Protein AF-A0A8S2Z0H7-F1 (afdb_monomer)

Mean predicted aligned error: 4.66 Å

pLDDT: mean 89.88, std 11.02, range [51.72, 98.69]

Sequence (160 aa):
MNVVSIYTRESFLYRLVNVTLRENDLSKLENLGPFCWLLFHCDCSSTFRTLGYADTLYRGADLDNTTIESYKQAIGLVKTWDAFSSTSKNRIKAESFGNTLFIINLAKSTSYRFSGMDISSLSAYPNEEEVLIRASRNFRVENVEQDNSTGKYLIYLSLC

Radius of gyration: 15.47 Å; Cα contacts (8 Å, |Δi|>4): 318; chains: 1; bounding box: 34×31×45 Å

InterPro domains:
  IPR000768 NAD:arginine ADP-ribosyltransferase, ART [PF01129] (4-149)
  IPR050999 Arg-specific ADP-ribosyltransferase [PTHR10339] (5-150)

Foldseek 3Di:
DALQQVCQDPDCLVVVQQVCQVVVPCVCCVPCVVSLVCVQCVLVDPVNQPFFDQAKWKAADADDPVVLVVLQVQAQHKDWRQGKDKTAPDHVLRVVHYQEMEIEGRNPDPCSVQAWTQCLVPYPHNVRSIIIGRGGWMWRFNDWDADPVRRGIYTYIYTD

Nearest PDB structures (foldseek):
  2c89-assembly1_A  TM=7.639E-01  e=6.839E-10  Clostridium botulinum
  2c8f-assembly1_E  TM=7.496E-01  e=1.508E-09  Clostridium botulinum
  3bw8-assembly1_A  TM=7.419E-01  e=1.508E-09  Hathewaya limosa
  2c8g-assembly3_C  TM=7.469E-01  e=1.720E-09  Clostridium botulinum
  2c8e-assembly3_G  TM=7.351E-01  e=1.158E-09  Clostridium botulinum

Organism: NCBI:txid392030

Secondary structure (DSSP, 8-state):
--HHHHHTSSSHHHHHHHHHHHTT-GGGHHHHHHHHHHHHTTT-STT-TT-EE-SEEEEEE---HHHHHHHHTTBTSEEEE-S-EEEES-HHHHHTSSSEEEEEE-TT-S-TTSSEEE-TTTSS-GGG-EEEEPSSEEEEEEEEEE-TTT--EEEEEEE-

Structure (mmCIF, N/CA/C/O backbone):
data_AF-A0A8S2Z0H7-F1
#
_entry.id   AF-A0A8S2Z0H7-F1
#
loop_
_atom_site.group_PDB
_atom_site.id
_atom_site.type_symbol
_atom_site.label_atom_id
_atom_site.label_alt_id
_atom_site.label_comp_id
_atom_site.label_asym_id
_atom_site.label_entity_id
_atom_site.label_seq_id
_atom_site.pdbx_PDB_ins_code
_atom_site.Cartn_x
_atom_site.Cartn_y
_atom_site.Cartn_z
_atom_site.occupancy
_atom_site.B_iso_or_equiv
_atom_site.auth_seq_id
_atom_site.auth_comp_id
_atom_site.auth_asym_id
_atom_site.auth_atom_id
_atom_site.pdbx_PDB_model_num
ATOM 1 N N . MET A 1 1 ? 13.302 -12.405 -17.351 1.00 59.62 1 MET A N 1
ATOM 2 C CA . MET A 1 1 ? 13.270 -11.770 -16.014 1.00 59.62 1 MET A CA 1
ATOM 3 C C . MET A 1 1 ? 12.697 -10.375 -16.198 1.00 59.62 1 MET A C 1
ATOM 5 O O . MET A 1 1 ? 13.168 -9.690 -17.093 1.00 59.62 1 MET A O 1
ATOM 9 N N . ASN A 1 2 ? 11.647 -9.998 -15.468 1.00 81.69 2 ASN A N 1
ATOM 10 C CA . ASN A 1 2 ? 11.002 -8.682 -15.603 1.00 81.69 2 ASN A CA 1
ATOM 11 C C . ASN A 1 2 ? 11.297 -7.813 -14.358 1.00 81.69 2 ASN A C 1
ATOM 13 O O . ASN A 1 2 ? 11.663 -8.353 -13.314 1.00 81.69 2 ASN A O 1
ATOM 17 N N . VAL A 1 3 ? 11.161 -6.486 -14.459 1.00 88.56 3 VAL A N 1
ATOM 18 C CA . VAL A 1 3 ? 11.499 -5.546 -13.365 1.00 88.56 3 VAL A CA 1
ATOM 19 C C . VAL A 1 3 ? 10.711 -5.820 -12.077 1.00 88.56 3 VAL A C 1
ATOM 21 O O . VAL A 1 3 ? 11.270 -5.743 -10.985 1.00 88.56 3 VAL A O 1
ATOM 24 N N . VAL A 1 4 ? 9.452 -6.243 -12.208 1.00 88.69 4 VAL A N 1
ATOM 25 C CA . VAL A 1 4 ? 8.587 -6.634 -11.089 1.00 88.69 4 VAL A CA 1
ATOM 26 C C . VAL A 1 4 ? 9.181 -7.829 -10.345 1.00 88.69 4 VAL A C 1
ATOM 28 O O . VAL A 1 4 ? 9.390 -7.758 -9.144 1.00 88.69 4 VAL A O 1
ATOM 31 N N . SER A 1 5 ? 9.577 -8.883 -11.059 1.00 86.50 5 SER A N 1
ATOM 32 C CA . SER A 1 5 ? 10.174 -10.084 -10.472 1.00 86.50 5 SER A CA 1
ATOM 33 C C . SER A 1 5 ? 11.497 -9.815 -9.750 1.00 86.50 5 SER A C 1
ATOM 35 O O . SER A 1 5 ? 11.899 -10.622 -8.920 1.00 86.50 5 SER A O 1
ATOM 37 N N . ILE A 1 6 ? 12.199 -8.719 -10.068 1.00 89.25 6 ILE A N 1
ATOM 38 C CA . ILE A 1 6 ? 13.397 -8.278 -9.337 1.00 89.25 6 ILE A CA 1
ATOM 39 C C . ILE A 1 6 ? 12.975 -7.529 -8.068 1.00 89.25 6 ILE A C 1
ATOM 41 O O . ILE A 1 6 ? 13.529 -7.787 -7.004 1.00 89.25 6 ILE A O 1
ATOM 45 N N . TYR A 1 7 ? 11.975 -6.648 -8.171 1.00 91.62 7 TYR A N 1
ATOM 46 C CA . TYR A 1 7 ? 11.420 -5.913 -7.035 1.00 91.62 7 TYR A CA 1
ATOM 47 C C . TYR A 1 7 ? 10.816 -6.838 -5.969 1.00 91.62 7 TYR A C 1
ATOM 49 O O . TYR A 1 7 ? 11.070 -6.646 -4.790 1.00 91.62 7 TYR A O 1
ATOM 57 N N . THR A 1 8 ? 10.059 -7.863 -6.360 1.00 90.19 8 THR A N 1
ATOM 58 C CA . THR A 1 8 ? 9.321 -8.729 -5.422 1.00 90.19 8 THR A CA 1
ATOM 59 C C . THR A 1 8 ? 10.174 -9.835 -4.802 1.00 90.19 8 THR A C 1
ATOM 61 O O . THR A 1 8 ? 9.707 -10.560 -3.932 1.00 90.19 8 THR A O 1
ATOM 64 N N . ARG A 1 9 ? 11.403 -10.057 -5.282 1.00 88.19 9 ARG A N 1
ATOM 65 C CA . ARG A 1 9 ? 12.287 -11.080 -4.705 1.00 88.19 9 ARG A CA 1
ATOM 66 C C . ARG A 1 9 ? 12.751 -10.646 -3.324 1.00 88.19 9 ARG A C 1
ATOM 68 O O . ARG A 1 9 ? 13.105 -9.484 -3.130 1.00 88.19 9 ARG A O 1
ATOM 75 N N . GLU A 1 10 ? 12.871 -11.618 -2.420 1.00 84.88 10 GLU A N 1
ATOM 76 C CA . GLU A 1 10 ? 13.539 -11.434 -1.128 1.00 84.88 10 GLU A CA 1
ATOM 77 C C . GLU A 1 10 ? 15.011 -11.082 -1.343 1.00 84.88 10 GLU A C 1
ATOM 79 O O . GLU A 1 10 ? 15.892 -11.927 -1.492 1.00 84.88 10 GLU A O 1
ATOM 84 N N . SER A 1 11 ? 15.250 -9.782 -1.444 1.00 87.44 11 SER A N 1
ATOM 85 C CA . SER A 1 11 ? 16.529 -9.168 -1.743 1.00 87.44 11 SER A CA 1
ATOM 86 C C . SER A 1 11 ? 16.615 -7.820 -1.035 1.00 87.44 11 SER A C 1
ATOM 88 O O . SER A 1 11 ? 15.626 -7.293 -0.515 1.00 87.44 11 SER A O 1
ATOM 90 N N . PHE A 1 12 ? 17.806 -7.226 -1.029 1.00 90.75 12 PHE A N 1
ATOM 91 C CA . PHE A 1 12 ? 17.989 -5.891 -0.465 1.00 90.75 12 PHE A CA 1
ATOM 92 C C . PHE A 1 12 ? 17.258 -4.805 -1.272 1.00 90.75 12 PHE A C 1
ATOM 94 O O . PHE A 1 12 ? 16.982 -3.739 -0.726 1.00 90.75 12 PHE A O 1
ATOM 101 N N . LEU A 1 13 ? 16.947 -5.050 -2.553 1.00 90.56 13 LEU A N 1
ATOM 102 C CA . LEU A 1 13 ? 16.538 -4.000 -3.484 1.00 90.56 13 LEU A CA 1
ATOM 103 C C .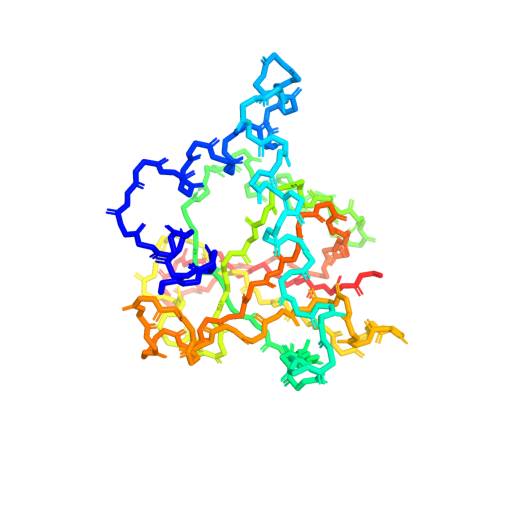 LEU A 1 13 ? 15.196 -3.370 -3.107 1.00 90.56 13 LEU A C 1
ATOM 105 O O . LEU A 1 13 ? 15.105 -2.147 -3.049 1.00 90.56 13 LEU A O 1
ATOM 109 N N . TYR A 1 14 ? 14.172 -4.175 -2.808 1.00 89.81 14 TYR A N 1
ATOM 110 C CA . TYR A 1 14 ? 12.851 -3.645 -2.446 1.00 89.81 14 TYR A CA 1
ATOM 111 C C . TYR A 1 14 ? 12.921 -2.794 -1.171 1.00 89.81 14 TYR A C 1
ATOM 113 O O . TYR A 1 14 ? 12.315 -1.724 -1.092 1.00 89.81 14 TYR A O 1
ATOM 121 N N . ARG A 1 15 ? 13.710 -3.244 -0.181 1.00 90.56 15 ARG A N 1
ATOM 122 C CA . ARG A 1 15 ? 13.920 -2.526 1.084 1.00 90.56 15 ARG A CA 1
ATOM 123 C C . ARG A 1 15 ? 14.640 -1.215 0.822 1.00 90.56 15 ARG A C 1
ATOM 125 O O . ARG A 1 15 ? 14.172 -0.181 1.282 1.00 90.56 15 ARG A O 1
ATOM 132 N N . LEU A 1 16 ? 15.728 -1.265 0.053 1.00 93.38 16 LEU A N 1
ATOM 133 C CA . LEU A 1 16 ? 16.542 -0.106 -0.292 1.00 93.38 16 LEU A CA 1
ATOM 134 C C . LEU A 1 16 ? 15.717 0.953 -1.031 1.00 93.38 16 LEU A C 1
ATOM 136 O O . LEU A 1 16 ? 15.685 2.096 -0.592 1.00 93.38 16 LEU A O 1
ATOM 140 N N . VAL A 1 17 ? 14.995 0.563 -2.086 1.00 92.94 17 VAL A N 1
ATOM 141 C CA . VAL A 1 17 ? 14.121 1.465 -2.855 1.00 92.94 17 VAL A CA 1
ATOM 142 C C . VAL A 1 17 ? 13.067 2.103 -1.952 1.00 92.94 17 VAL A C 1
ATOM 144 O O . VAL A 1 17 ? 12.919 3.323 -1.939 1.00 92.94 17 VAL A O 1
ATOM 147 N N . ASN A 1 18 ? 12.353 1.297 -1.161 1.00 91.50 18 ASN A N 1
ATOM 148 C CA . ASN A 1 18 ? 11.260 1.811 -0.342 1.00 91.50 18 ASN A CA 1
ATOM 149 C C . ASN A 1 18 ? 11.751 2.680 0.831 1.00 91.50 18 ASN A C 1
ATOM 151 O O . ASN A 1 18 ? 11.041 3.601 1.221 1.00 91.50 18 ASN A O 1
ATOM 155 N N . VAL A 1 19 ? 12.934 2.414 1.399 1.00 92.69 19 VAL A N 1
ATOM 156 C CA . VAL A 1 19 ? 13.558 3.286 2.414 1.00 92.69 19 VAL A CA 1
ATOM 157 C C . VAL A 1 19 ? 13.965 4.616 1.787 1.00 92.69 19 VAL A C 1
ATOM 159 O O . VAL A 1 19 ? 13.542 5.655 2.278 1.00 92.69 19 VAL A O 1
ATOM 162 N N . THR A 1 20 ? 14.687 4.588 0.663 1.00 93.44 20 THR A N 1
ATOM 163 C CA . THR A 1 20 ? 15.124 5.801 -0.042 1.00 93.44 20 THR A CA 1
ATOM 164 C C . THR A 1 20 ? 13.960 6.724 -0.386 1.00 93.44 20 THR A C 1
ATOM 166 O O . THR A 1 20 ? 14.066 7.931 -0.186 1.00 93.44 20 THR A O 1
ATOM 169 N N . LEU A 1 21 ? 12.844 6.168 -0.868 1.00 92.12 21 LEU A N 1
ATOM 170 C CA . LEU A 1 21 ? 11.651 6.955 -1.185 1.00 92.12 21 LEU A CA 1
ATOM 171 C C . LEU A 1 21 ? 10.995 7.551 0.070 1.00 92.12 21 LEU A C 1
ATOM 173 O O . LEU A 1 21 ? 10.619 8.716 0.044 1.00 92.12 21 LEU A O 1
ATOM 177 N N . ARG A 1 22 ? 10.890 6.794 1.173 1.00 91.12 22 ARG A N 1
ATOM 178 C CA . ARG A 1 22 ? 10.321 7.299 2.441 1.00 91.12 22 ARG A CA 1
ATOM 179 C C . ARG A 1 22 ? 11.167 8.392 3.089 1.00 91.12 22 ARG A C 1
ATOM 181 O O . ARG A 1 22 ? 10.619 9.286 3.718 1.00 91.12 22 ARG A O 1
ATOM 188 N N . GLU A 1 23 ? 12.485 8.298 2.966 1.00 92.62 23 GLU A N 1
ATOM 189 C CA . GLU A 1 23 ? 13.427 9.275 3.525 1.00 92.62 23 GLU A CA 1
ATOM 190 C C . GLU A 1 23 ? 13.665 10.465 2.587 1.00 92.62 23 GLU A C 1
ATOM 192 O O . GLU A 1 23 ? 14.360 11.408 2.960 1.00 92.62 23 GLU A O 1
ATOM 197 N N . ASN A 1 24 ? 13.097 10.430 1.374 1.00 90.56 24 ASN A N 1
ATOM 198 C CA . ASN A 1 24 ? 13.353 11.402 0.314 1.00 90.56 24 ASN A CA 1
ATOM 199 C C . ASN A 1 24 ? 14.865 11.615 0.065 1.00 90.56 24 ASN A C 1
ATOM 201 O O . ASN A 1 24 ? 15.343 12.735 -0.126 1.00 90.56 24 ASN A O 1
ATOM 205 N N . ASP A 1 25 ? 15.635 10.522 0.093 1.00 92.62 25 ASP A N 1
ATOM 206 C CA . ASP A 1 25 ? 17.093 10.540 -0.049 1.00 92.62 25 ASP A CA 1
ATOM 207 C C . ASP A 1 25 ? 17.495 10.693 -1.526 1.00 92.62 25 ASP A C 1
ATOM 209 O O . ASP A 1 25 ? 17.722 9.725 -2.260 1.00 92.62 25 ASP A O 1
ATOM 213 N N . LEU A 1 26 ? 17.593 11.949 -1.967 1.00 91.38 26 LEU A N 1
ATOM 214 C CA . LEU A 1 26 ? 17.950 12.302 -3.343 1.00 91.38 26 LEU A CA 1
ATOM 215 C C . LEU A 1 26 ? 19.383 11.902 -3.725 1.00 91.38 26 LEU A C 1
ATOM 217 O O . LEU A 1 26 ? 19.683 11.822 -4.916 1.00 91.38 26 LEU A O 1
ATOM 221 N N . SER A 1 27 ? 20.261 11.597 -2.760 1.00 94.94 27 SER A N 1
ATOM 222 C CA . SER A 1 27 ? 21.641 11.180 -3.055 1.00 94.94 27 SER A CA 1
ATOM 223 C C . SER A 1 27 ? 21.704 9.857 -3.827 1.00 94.94 27 SER A C 1
ATOM 225 O O . SER A 1 27 ? 22.670 9.584 -4.538 1.00 94.94 27 SER A O 1
ATOM 227 N N . LYS A 1 28 ? 20.647 9.041 -3.741 1.00 91.69 28 LYS A N 1
ATOM 228 C CA . LYS A 1 28 ? 20.542 7.743 -4.420 1.00 91.69 28 LYS A CA 1
ATOM 229 C C . LYS A 1 28 ? 19.812 7.809 -5.756 1.00 91.69 28 LYS A C 1
ATOM 231 O O . LYS A 1 28 ? 19.640 6.770 -6.398 1.00 91.69 28 LYS A O 1
ATOM 236 N N . LEU A 1 29 ? 19.393 8.999 -6.189 1.00 89.56 29 LEU A N 1
ATOM 237 C CA . LEU A 1 29 ? 18.606 9.182 -7.406 1.00 89.56 29 LEU A CA 1
ATOM 238 C C . LEU A 1 29 ? 19.329 8.662 -8.654 1.00 89.56 29 LEU A C 1
ATOM 240 O O . LEU A 1 29 ? 18.697 8.020 -9.486 1.00 89.56 29 LEU A O 1
ATOM 244 N N . GLU A 1 30 ? 20.642 8.871 -8.762 1.00 91.94 30 GLU A N 1
ATOM 245 C CA . GLU A 1 30 ? 21.432 8.408 -9.912 1.00 91.94 30 GLU A CA 1
ATOM 246 C C . GLU A 1 30 ? 21.392 6.877 -10.064 1.00 91.94 30 GLU A C 1
ATOM 248 O O . GLU A 1 30 ? 21.264 6.357 -11.170 1.00 91.94 30 GLU A O 1
ATOM 253 N N . ASN A 1 31 ? 21.407 6.150 -8.942 1.00 92.44 31 ASN A N 1
ATOM 254 C CA . ASN A 1 31 ? 21.469 4.689 -8.932 1.00 92.44 31 ASN A CA 1
ATOM 255 C C . ASN A 1 31 ? 20.083 4.027 -8.941 1.00 92.44 31 ASN A C 1
ATOM 257 O O . ASN A 1 31 ? 19.880 3.006 -9.597 1.00 92.44 31 ASN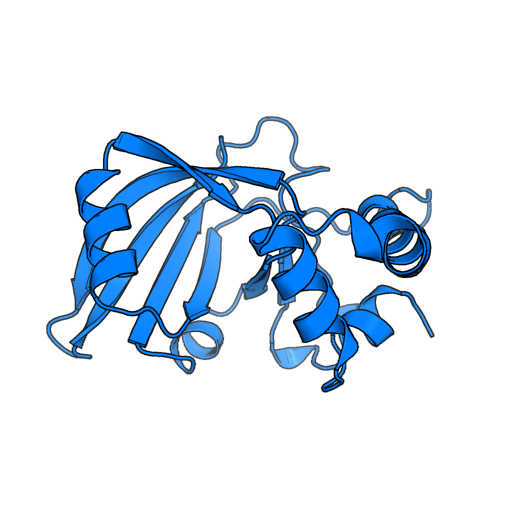 A O 1
ATOM 261 N N . LEU A 1 32 ? 19.123 4.579 -8.192 1.00 94.25 32 LEU A N 1
ATOM 262 C CA . LEU A 1 32 ? 17.800 3.973 -8.000 1.00 94.25 32 LEU A CA 1
ATOM 263 C C . LEU A 1 32 ? 16.718 4.604 -8.878 1.00 94.25 32 LEU A C 1
ATOM 265 O O . LEU A 1 32 ? 15.720 3.948 -9.170 1.00 94.25 32 LEU A O 1
ATOM 269 N N . GLY A 1 33 ? 16.914 5.840 -9.341 1.00 92.94 33 GLY A N 1
ATOM 270 C CA . GLY A 1 33 ? 15.970 6.566 -10.189 1.00 92.94 33 GLY A CA 1
ATOM 271 C C . GLY A 1 33 ? 15.585 5.803 -11.458 1.00 92.94 33 GLY A C 1
ATOM 272 O O . GLY A 1 33 ? 14.387 5.617 -11.685 1.00 92.94 33 GLY A O 1
ATOM 273 N N . PRO A 1 34 ? 16.546 5.278 -12.246 1.00 94.25 34 PRO A N 1
ATOM 274 C CA . PRO A 1 34 ? 16.229 4.473 -13.424 1.00 94.25 34 PRO A CA 1
ATOM 275 C C . PRO A 1 34 ? 15.387 3.234 -13.095 1.00 94.25 34 PRO A C 1
ATOM 277 O O . PRO A 1 34 ? 14.432 2.926 -13.807 1.00 94.25 34 PRO A O 1
ATOM 280 N N . PHE A 1 35 ? 15.682 2.545 -11.986 1.00 93.50 35 PHE A N 1
ATOM 281 C CA . PHE A 1 35 ? 14.907 1.379 -11.557 1.00 93.50 35 PHE A CA 1
ATOM 282 C C . PHE A 1 35 ? 13.484 1.762 -11.128 1.00 93.50 35 PHE A C 1
ATOM 284 O O . PHE A 1 35 ? 12.522 1.138 -11.577 1.00 93.50 35 PHE A O 1
ATOM 291 N N . CYS A 1 36 ? 13.332 2.814 -10.316 1.00 92.44 36 CYS A N 1
ATOM 292 C CA . CYS A 1 36 ? 12.028 3.351 -9.926 1.00 92.44 36 CYS A CA 1
ATOM 293 C C . CYS A 1 36 ? 11.204 3.755 -11.152 1.00 92.44 36 CYS A C 1
ATOM 295 O O . CYS A 1 36 ? 10.017 3.445 -11.217 1.00 92.44 36 CYS A O 1
ATOM 297 N N . TRP A 1 37 ? 11.832 4.391 -12.145 1.00 91.38 37 TRP A N 1
ATOM 298 C CA . TRP A 1 37 ? 11.176 4.774 -13.390 1.00 91.38 37 TRP A CA 1
ATOM 299 C C . TRP A 1 37 ? 10.688 3.552 -14.175 1.00 91.38 37 TRP A C 1
ATOM 301 O O . TRP A 1 37 ? 9.532 3.527 -14.600 1.00 91.38 37 TRP A O 1
ATOM 311 N N . LEU A 1 38 ? 11.522 2.513 -14.308 1.00 91.19 38 LEU A N 1
ATOM 312 C CA . LEU A 1 38 ? 11.146 1.261 -14.972 1.00 91.19 38 LEU A CA 1
ATOM 313 C C . LEU A 1 38 ? 9.998 0.548 -14.250 1.00 91.19 38 LEU A C 1
ATOM 315 O O . LEU A 1 38 ? 9.061 0.100 -14.903 1.00 91.19 38 LEU A O 1
ATOM 319 N N . LEU A 1 39 ? 10.042 0.457 -12.919 1.00 90.38 39 LEU A N 1
ATOM 320 C CA . LEU A 1 39 ? 8.975 -0.160 -12.126 1.00 90.38 39 LEU A CA 1
ATOM 321 C C . LEU A 1 39 ? 7.672 0.651 -12.197 1.00 90.38 39 LEU A C 1
ATOM 323 O O . LEU A 1 39 ? 6.580 0.089 -12.256 1.00 90.38 39 LEU A O 1
ATOM 327 N N . PHE A 1 40 ? 7.770 1.981 -12.234 1.00 89.19 40 PHE A N 1
ATOM 328 C CA . PHE A 1 40 ? 6.610 2.853 -12.378 1.00 89.19 40 PHE A CA 1
ATOM 329 C C . PHE A 1 40 ? 5.929 2.698 -13.746 1.00 89.19 40 PHE A C 1
ATOM 331 O O . PHE A 1 40 ? 4.713 2.797 -13.829 1.00 89.19 40 PHE A O 1
ATOM 338 N N . HIS A 1 41 ? 6.679 2.413 -14.809 1.00 85.38 41 HIS A N 1
ATOM 339 C CA . HIS A 1 41 ? 6.143 2.365 -16.175 1.00 85.38 41 HIS A CA 1
ATOM 340 C C . HIS A 1 41 ? 6.083 0.954 -16.774 1.00 85.38 41 HIS A C 1
ATOM 342 O O . HIS A 1 41 ? 5.866 0.807 -17.977 1.00 85.38 41 HIS A O 1
ATOM 348 N N . CYS A 1 42 ? 6.278 -0.100 -15.979 1.00 82.31 42 CYS A N 1
ATOM 349 C CA . CYS A 1 42 ? 6.397 -1.458 -16.517 1.00 82.31 42 CYS A CA 1
ATOM 350 C C . CYS A 1 42 ? 5.115 -1.983 -17.190 1.00 82.31 42 CYS A C 1
ATOM 352 O O . CYS A 1 42 ? 5.195 -2.874 -18.034 1.00 82.31 42 CYS A O 1
ATOM 354 N N . ASP A 1 43 ? 3.959 -1.396 -16.883 1.00 77.19 43 ASP A N 1
ATOM 355 C CA . ASP A 1 43 ? 2.649 -1.691 -17.468 1.00 77.19 43 ASP A CA 1
ATOM 356 C C . ASP A 1 43 ? 2.257 -0.746 -18.626 1.00 77.19 43 ASP A C 1
ATOM 358 O O . ASP A 1 43 ? 1.214 -0.927 -19.251 1.00 77.19 43 ASP A O 1
ATOM 362 N N . CYS A 1 44 ? 3.088 0.256 -18.942 1.00 69.56 44 CYS A N 1
ATOM 363 C CA . CYS A 1 44 ? 2.791 1.276 -19.953 1.00 69.56 44 CYS A CA 1
ATOM 364 C C . CYS A 1 44 ? 3.023 0.800 -21.399 1.00 69.56 44 CYS A C 1
ATOM 366 O O . CYS A 1 44 ? 2.743 1.542 -22.342 1.00 69.56 44 CYS A O 1
ATOM 368 N N . SER A 1 45 ? 3.520 -0.425 -21.608 1.00 63.59 45 SER A N 1
ATOM 369 C CA . SER A 1 45 ? 3.611 -1.011 -22.949 1.00 63.59 45 SER A CA 1
ATOM 370 C C . SER A 1 45 ? 2.261 -1.590 -23.393 1.00 63.59 45 SER A C 1
ATOM 372 O O . SER A 1 45 ? 1.442 -2.022 -22.580 1.00 63.59 45 SER A O 1
ATOM 374 N N . SER A 1 46 ? 2.013 -1.629 -24.705 1.00 56.12 46 SER A N 1
ATOM 375 C CA . SER A 1 46 ? 0.765 -2.146 -25.292 1.00 56.12 46 SER A CA 1
ATOM 376 C C . SER A 1 46 ? 0.442 -3.597 -24.899 1.00 56.12 46 SER A C 1
ATOM 378 O O . SER A 1 46 ? -0.720 -3.992 -24.977 1.00 56.12 46 SER A O 1
ATOM 380 N N . THR A 1 47 ? 1.434 -4.355 -24.423 1.00 55.09 47 THR A N 1
ATOM 381 C CA . THR A 1 47 ? 1.320 -5.745 -23.960 1.00 55.09 47 THR A CA 1
ATOM 382 C C . THR A 1 47 ? 0.750 -5.877 -22.536 1.00 55.09 47 THR A C 1
ATOM 384 O O . THR A 1 47 ? 0.235 -6.937 -22.201 1.00 55.09 47 THR A O 1
ATOM 387 N N . PHE A 1 48 ? 0.785 -4.824 -21.705 1.00 55.41 48 PHE A N 1
ATOM 388 C CA . PHE A 1 48 ? 0.400 -4.869 -20.279 1.00 55.41 48 PHE A CA 1
ATOM 389 C C . PHE A 1 48 ? -0.834 -4.020 -19.922 1.00 55.41 48 PHE A C 1
ATOM 391 O O . PHE A 1 48 ? -1.082 -3.745 -18.748 1.00 55.41 48 PHE A O 1
ATOM 398 N N . ARG A 1 49 ? -1.677 -3.667 -20.908 1.00 54.19 49 ARG A N 1
ATOM 399 C CA . ARG A 1 49 ? -2.927 -2.887 -20.714 1.00 54.19 49 ARG A CA 1
ATOM 400 C C . ARG A 1 49 ? -3.937 -3.511 -19.724 1.00 54.19 49 ARG A C 1
ATOM 402 O O . ARG A 1 49 ? -4.982 -2.911 -19.489 1.00 54.19 49 ARG A O 1
ATOM 409 N N . THR A 1 50 ? -3.651 -4.685 -19.163 1.00 62.09 50 THR A N 1
ATOM 410 C CA . THR A 1 50 ? -4.527 -5.493 -18.305 1.00 62.09 50 THR A CA 1
ATOM 411 C C . THR A 1 50 ? -4.113 -5.546 -16.831 1.00 62.09 50 THR A C 1
ATOM 413 O O . THR A 1 50 ? -4.789 -6.225 -16.071 1.00 62.09 50 THR A O 1
ATOM 416 N N . LEU A 1 51 ? -3.037 -4.870 -16.401 1.00 74.69 51 LEU A N 1
ATOM 417 C CA . LEU A 1 51 ? -2.569 -4.953 -15.003 1.00 74.69 51 LEU A CA 1
ATOM 418 C C . LEU A 1 51 ? -3.275 -3.979 -14.041 1.00 74.69 51 LEU A C 1
ATOM 420 O O . LEU A 1 51 ? -2.923 -3.922 -12.873 1.00 74.69 51 LEU A O 1
ATOM 424 N N . GLY A 1 52 ? -4.249 -3.186 -14.487 1.00 82.00 52 GLY A N 1
ATOM 425 C CA . GLY A 1 52 ? -4.947 -2.250 -13.599 1.00 82.00 52 GLY A CA 1
ATOM 426 C C . GLY A 1 52 ? -5.840 -2.967 -12.582 1.00 82.00 52 GLY A C 1
ATOM 427 O O . GLY A 1 52 ? -6.646 -3.813 -12.961 1.00 82.00 52 GLY A O 1
ATOM 428 N N . TYR A 1 53 ? -5.743 -2.581 -11.309 1.00 86.50 53 TYR A N 1
ATOM 429 C CA . TYR A 1 53 ? -6.635 -3.034 -10.240 1.00 86.50 53 TYR A CA 1
ATOM 430 C C . TYR A 1 53 ? -7.270 -1.839 -9.517 1.00 86.50 53 TYR A C 1
ATOM 432 O O . TYR A 1 53 ? -6.603 -0.847 -9.201 1.00 86.50 53 TYR A O 1
ATOM 440 N N . ALA A 1 54 ? -8.577 -1.933 -9.266 1.00 85.75 54 ALA A N 1
ATOM 441 C CA . ALA A 1 54 ? -9.389 -0.825 -8.759 1.00 85.75 54 ALA A CA 1
ATOM 442 C C . ALA A 1 54 ? -10.401 -1.247 -7.679 1.00 85.75 54 ALA A C 1
ATOM 444 O O . ALA A 1 54 ? -11.395 -0.557 -7.474 1.00 85.75 54 ALA A O 1
ATOM 445 N N . ASP A 1 55 ? -10.151 -2.356 -6.983 1.00 90.00 55 ASP A N 1
ATOM 446 C CA . ASP A 1 55 ? -10.968 -2.803 -5.847 1.00 90.00 55 ASP A CA 1
ATOM 447 C C . ASP A 1 55 ? -10.202 -2.636 -4.518 1.00 90.00 55 ASP A C 1
ATOM 449 O O . ASP A 1 55 ? -9.144 -2.002 -4.455 1.00 90.00 55 ASP A O 1
ATOM 453 N N . THR A 1 56 ? -10.747 -3.189 -3.440 1.00 94.50 56 THR A N 1
ATOM 454 C CA . THR A 1 56 ? -10.168 -3.190 -2.103 1.00 94.50 56 THR A CA 1
ATOM 455 C C . THR A 1 56 ? -8.885 -4.017 -2.056 1.00 94.50 56 THR A C 1
ATOM 457 O O . THR A 1 56 ? -8.799 -5.107 -2.626 1.00 94.50 56 THR A O 1
ATOM 460 N N . LEU A 1 57 ? -7.890 -3.481 -1.353 1.00 96.44 57 LEU A N 1
ATOM 461 C CA . LEU A 1 57 ? -6.585 -4.086 -1.124 1.00 96.44 57 LEU A CA 1
ATOM 462 C C . LEU A 1 57 ? -6.245 -4.104 0.360 1.00 96.44 57 LEU A C 1
ATOM 464 O O . LEU A 1 57 ? -6.711 -3.267 1.136 1.00 96.44 57 LEU A O 1
ATOM 468 N N . TYR A 1 58 ? -5.377 -5.036 0.733 1.00 98.25 58 TYR A N 1
ATOM 469 C CA . TYR A 1 58 ? -4.975 -5.262 2.112 1.00 98.25 58 TYR A CA 1
ATOM 470 C C . TYR A 1 58 ? -3.457 -5.219 2.251 1.00 98.25 58 TYR A C 1
ATOM 472 O O . TYR A 1 58 ? -2.728 -5.745 1.410 1.00 98.25 58 TYR A O 1
ATOM 480 N N . ARG A 1 59 ? -2.957 -4.621 3.331 1.00 98.00 59 ARG A N 1
ATOM 481 C CA . ARG A 1 59 ? -1.521 -4.615 3.640 1.00 98.00 59 ARG A CA 1
ATOM 482 C C . ARG A 1 59 ? -1.301 -4.752 5.135 1.00 98.00 59 ARG A C 1
ATOM 484 O O . ARG A 1 59 ? -1.650 -3.848 5.885 1.00 98.00 59 ARG A O 1
ATOM 491 N N . GLY A 1 60 ? -0.686 -5.854 5.549 1.00 97.94 60 GLY A N 1
ATOM 492 C CA . GLY A 1 60 ? -0.156 -5.976 6.901 1.00 97.94 60 GLY A CA 1
ATOM 493 C C . GLY A 1 60 ? 1.166 -5.223 7.040 1.00 97.94 60 GLY A C 1
ATOM 494 O O . GLY A 1 60 ? 1.973 -5.191 6.106 1.00 97.94 60 GLY A O 1
ATOM 495 N N . ALA A 1 61 ? 1.378 -4.584 8.185 1.00 96.88 61 ALA A N 1
ATOM 496 C CA . ALA A 1 61 ? 2.605 -3.865 8.502 1.00 96.88 61 ALA A CA 1
ATOM 497 C C . ALA A 1 61 ? 2.832 -3.805 10.014 1.00 96.88 61 ALA A C 1
ATOM 499 O O . ALA A 1 61 ? 1.878 -3.809 10.791 1.00 96.8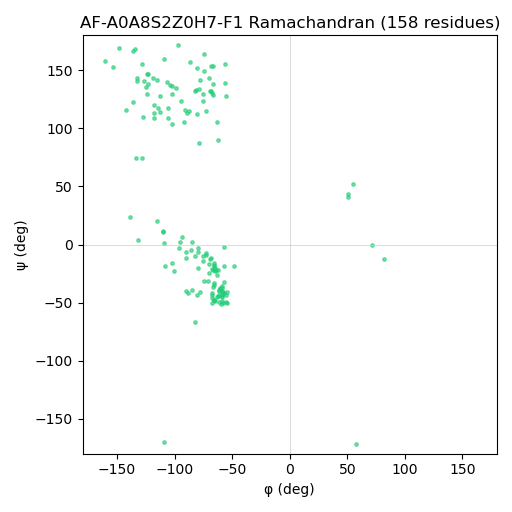8 61 ALA A O 1
ATOM 500 N N . ASP A 1 62 ? 4.097 -3.704 10.414 1.00 97.19 62 ASP A N 1
ATOM 501 C CA . ASP A 1 62 ? 4.476 -3.335 11.775 1.00 97.19 62 ASP A CA 1
ATOM 502 C C . ASP A 1 62 ? 4.640 -1.822 11.865 1.00 97.19 62 ASP A C 1
ATOM 504 O O . ASP A 1 62 ? 5.502 -1.241 11.200 1.00 97.19 62 ASP A O 1
ATOM 508 N N . LEU A 1 63 ? 3.792 -1.190 12.671 1.00 97.25 63 LEU A N 1
ATOM 509 C CA . LEU A 1 63 ? 3.842 0.237 12.966 1.00 97.25 63 LEU A CA 1
ATOM 510 C C . LEU A 1 63 ? 4.148 0.455 14.445 1.00 97.25 63 LEU A C 1
ATOM 512 O O . LEU A 1 63 ? 3.620 -0.246 15.311 1.00 97.25 63 LEU A O 1
ATOM 516 N N . ASP A 1 64 ? 4.963 1.464 14.736 1.00 97.75 64 ASP A N 1
ATOM 517 C CA . ASP A 1 64 ? 5.114 1.949 16.102 1.00 97.75 64 ASP A CA 1
ATOM 518 C C . ASP A 1 64 ? 3.892 2.774 16.541 1.00 97.75 64 ASP A C 1
ATOM 520 O O . ASP A 1 64 ? 3.068 3.223 15.733 1.00 97.75 64 ASP A O 1
ATOM 524 N N . ASN A 1 65 ? 3.772 2.979 17.854 1.00 97.12 65 ASN A N 1
ATOM 525 C CA . ASN A 1 65 ? 2.656 3.726 18.431 1.00 97.12 65 ASN A CA 1
ATOM 526 C C . ASN A 1 65 ? 2.587 5.155 17.878 1.00 97.12 65 ASN A C 1
ATOM 528 O O . ASN A 1 65 ? 1.498 5.645 17.603 1.00 97.12 65 ASN A O 1
ATOM 532 N N . THR A 1 66 ? 3.731 5.806 17.654 1.00 98.06 66 THR A N 1
ATOM 533 C CA . THR A 1 66 ? 3.796 7.158 17.080 1.00 98.06 66 THR A CA 1
ATOM 534 C C . THR A 1 66 ? 3.140 7.210 15.701 1.00 98.06 66 THR A C 1
ATOM 536 O O . THR A 1 66 ? 2.333 8.097 15.414 1.00 98.06 66 THR A O 1
ATOM 539 N N . THR A 1 67 ? 3.432 6.230 14.849 1.00 97.75 67 THR A N 1
ATOM 540 C CA . THR A 1 67 ? 2.865 6.129 13.509 1.00 97.75 67 THR A CA 1
ATOM 541 C C . THR A 1 67 ? 1.371 5.837 13.580 1.00 97.75 67 THR A C 1
ATOM 543 O O . THR A 1 67 ? 0.605 6.496 12.877 1.00 97.75 67 THR A O 1
ATOM 546 N N . ILE A 1 68 ? 0.930 4.925 14.450 1.00 98.38 68 ILE A N 1
ATOM 547 C CA . ILE A 1 68 ? -0.497 4.627 14.661 1.00 98.38 68 ILE A CA 1
ATOM 548 C C . ILE A 1 68 ? -1.260 5.880 15.114 1.00 98.38 68 ILE A C 1
ATOM 550 O O . ILE A 1 68 ? -2.273 6.233 14.507 1.00 98.38 68 ILE A O 1
ATOM 554 N N . GLU A 1 69 ? -0.754 6.601 16.115 1.00 98.38 69 GLU A N 1
ATOM 555 C CA . GLU A 1 69 ? -1.368 7.845 16.594 1.00 98.38 69 GLU A CA 1
ATOM 556 C C . GLU A 1 69 ? -1.428 8.906 15.493 1.00 98.38 69 GLU A C 1
ATOM 558 O O . GLU A 1 69 ? -2.453 9.569 15.322 1.00 98.38 69 GLU A O 1
ATOM 563 N N . SER A 1 70 ? -0.394 9.004 14.653 1.00 98.31 70 SER A N 1
ATOM 564 C CA . SER A 1 70 ? -0.421 9.916 13.508 1.00 98.31 70 SER A CA 1
ATOM 565 C C . SER A 1 70 ? -1.509 9.563 12.481 1.00 98.31 70 SER A C 1
ATOM 567 O O . SER A 1 70 ? -1.941 10.434 11.731 1.00 98.31 70 SER A O 1
ATOM 569 N N . TYR A 1 71 ? -1.938 8.296 12.375 1.00 98.56 71 TYR A N 1
ATOM 570 C CA . TYR A 1 71 ? -3.088 7.918 11.542 1.00 98.56 71 TYR A CA 1
ATOM 571 C C . TYR A 1 71 ? -4.413 8.254 12.226 1.00 98.56 71 TYR A C 1
ATOM 573 O O . TYR A 1 71 ? -5.297 8.783 11.560 1.00 98.56 71 TYR A O 1
ATOM 581 N N . LYS A 1 72 ? -4.538 8.033 13.541 1.00 98.62 72 LYS A N 1
ATOM 582 C CA . LYS A 1 72 ? -5.736 8.426 14.307 1.00 98.62 72 LYS A CA 1
ATOM 583 C C . LYS A 1 72 ? -5.998 9.931 14.216 1.00 98.62 72 LYS A C 1
ATOM 585 O O . LYS A 1 72 ? -7.120 10.351 13.957 1.00 98.62 72 LYS A O 1
ATOM 590 N N . GLN A 1 73 ? -4.952 10.745 14.351 1.00 98.56 73 GLN A N 1
ATOM 591 C CA . GLN A 1 73 ? -5.036 12.205 14.212 1.00 98.56 73 GLN A CA 1
ATOM 592 C C . GLN A 1 73 ? -5.348 12.660 12.781 1.00 98.56 73 GLN A C 1
ATOM 594 O O . GLN A 1 73 ? -5.820 13.775 12.576 1.00 98.56 73 GLN A O 1
ATOM 599 N N . ALA A 1 74 ? -5.080 11.807 11.791 1.00 98.44 74 ALA A N 1
ATOM 600 C CA . ALA A 1 74 ? -5.293 12.105 10.385 1.00 98.44 74 ALA A CA 1
ATOM 601 C C . ALA A 1 74 ? -6.656 11.637 9.857 1.00 98.44 74 ALA A C 1
ATOM 603 O O . ALA A 1 74 ? -6.873 11.744 8.654 1.00 98.44 74 ALA A O 1
ATOM 604 N N . ILE A 1 75 ? -7.571 11.137 10.698 1.00 98.69 75 ILE A N 1
ATOM 605 C CA . ILE A 1 75 ? -8.927 10.763 10.262 1.00 98.69 75 ILE A CA 1
ATOM 606 C C . ILE A 1 75 ? -9.604 11.966 9.583 1.00 98.69 75 ILE A C 1
ATOM 608 O O . ILE A 1 75 ? -9.626 13.077 10.108 1.00 98.69 75 ILE A O 1
ATOM 612 N N . GLY A 1 76 ? -10.124 11.747 8.375 1.00 97.75 76 GLY A N 1
ATOM 613 C CA . GLY A 1 76 ? -10.675 12.773 7.491 1.00 97.75 76 GLY A CA 1
ATOM 614 C C . GLY A 1 76 ? -9.632 13.546 6.672 1.00 97.75 76 GLY A C 1
ATOM 615 O O . GLY A 1 76 ? -10.008 14.213 5.706 1.00 97.75 76 GLY A O 1
ATOM 616 N N . LEU A 1 77 ? -8.340 13.435 6.988 1.00 98.00 77 LEU A N 1
ATOM 617 C CA . LEU A 1 77 ? -7.225 14.083 6.289 1.00 98.00 77 LEU A CA 1
ATOM 618 C C . LEU A 1 77 ? -6.559 13.141 5.277 1.00 98.00 77 LEU A C 1
ATOM 620 O O . LEU A 1 77 ? -6.864 11.951 5.192 1.00 98.00 77 LEU A O 1
ATOM 624 N N . VAL A 1 78 ? -5.651 13.702 4.477 1.00 96.62 78 VAL A N 1
ATOM 625 C CA . VAL A 1 78 ? -4.891 12.977 3.454 1.00 96.62 78 VAL A CA 1
ATOM 626 C C . VAL A 1 78 ? -3.478 12.693 3.953 1.00 96.62 78 VAL A C 1
ATOM 628 O O . VAL A 1 78 ? -2.817 13.577 4.494 1.00 96.62 78 VAL A O 1
ATOM 631 N N . LYS A 1 79 ? -3.005 11.470 3.722 1.00 97.06 79 LYS A N 1
ATOM 632 C CA . LYS A 1 79 ? -1.613 11.056 3.887 1.00 97.06 79 LYS A CA 1
ATOM 633 C C . LYS A 1 79 ? -1.032 10.580 2.566 1.00 97.06 79 LYS A C 1
ATOM 635 O O . LYS A 1 79 ? -1.711 9.909 1.792 1.00 97.06 79 LYS A O 1
ATOM 640 N N . THR A 1 80 ? 0.236 10.889 2.342 1.00 95.00 80 THR A N 1
ATOM 641 C CA . THR A 1 80 ? 0.979 10.440 1.165 1.00 95.00 80 THR A CA 1
ATOM 642 C C . THR A 1 80 ? 1.818 9.221 1.516 1.00 95.00 80 THR A C 1
ATOM 644 O O . THR A 1 80 ? 2.465 9.168 2.560 1.00 95.00 80 THR A O 1
ATOM 647 N N . TRP A 1 81 ? 1.781 8.217 0.648 1.00 95.00 81 TRP A N 1
ATOM 648 C CA . TRP A 1 81 ? 2.716 7.102 0.653 1.00 95.00 81 TRP A CA 1
ATOM 649 C C . TRP A 1 81 ? 3.736 7.339 -0.453 1.00 95.00 81 TRP A C 1
ATOM 651 O O . TRP A 1 81 ? 3.435 7.169 -1.636 1.00 95.00 81 TRP A O 1
ATOM 661 N N . ASP A 1 82 ? 4.938 7.760 -0.064 1.00 93.31 82 ASP A N 1
ATOM 662 C CA . ASP A 1 82 ? 5.995 8.135 -1.011 1.00 93.31 82 ASP A CA 1
ATOM 663 C C . ASP A 1 82 ? 6.633 6.925 -1.690 1.00 93.31 82 ASP A C 1
ATOM 665 O O . ASP A 1 82 ? 7.021 6.990 -2.852 1.00 93.31 82 ASP A O 1
ATOM 669 N N . ALA A 1 83 ? 6.699 5.794 -0.991 1.00 93.75 83 ALA A N 1
ATOM 670 C CA . ALA A 1 83 ? 7.248 4.557 -1.525 1.00 93.75 83 ALA A CA 1
ATOM 671 C C . ALA A 1 83 ? 6.209 3.725 -2.287 1.00 93.75 83 ALA A C 1
ATOM 673 O O . ALA A 1 83 ? 5.006 3.780 -2.021 1.00 93.75 83 ALA A O 1
ATOM 674 N N . PHE A 1 84 ? 6.701 2.865 -3.180 1.00 94.19 84 PHE A N 1
ATOM 675 C CA . PHE A 1 84 ? 5.907 1.749 -3.687 1.00 94.19 84 PHE A CA 1
ATOM 676 C C . PHE A 1 84 ? 5.417 0.886 -2.522 1.00 94.19 84 PHE A C 1
ATOM 678 O O . PHE A 1 84 ? 6.150 0.633 -1.561 1.00 94.19 84 PHE A O 1
ATOM 685 N N . SER A 1 85 ? 4.168 0.438 -2.606 1.00 94.50 85 SER A N 1
ATOM 686 C CA . SER A 1 85 ? 3.525 -0.292 -1.518 1.00 94.50 85 SER A CA 1
ATOM 687 C C . SER A 1 85 ? 2.941 -1.600 -2.023 1.00 94.50 85 SER A C 1
ATOM 689 O O . SER A 1 85 ? 1.949 -1.607 -2.749 1.00 94.50 85 SER A O 1
ATOM 691 N N . SER A 1 86 ? 3.558 -2.711 -1.620 1.00 95.12 86 SER A N 1
ATOM 692 C CA . SER A 1 86 ? 3.016 -4.052 -1.845 1.00 95.12 86 SER A CA 1
ATOM 693 C C . SER A 1 86 ? 1.743 -4.239 -1.029 1.00 95.12 86 SER A C 1
ATOM 695 O O . SER A 1 86 ? 1.715 -3.983 0.180 1.00 95.12 86 SER A O 1
ATOM 697 N N . THR A 1 87 ? 0.687 -4.679 -1.691 1.00 96.69 87 THR A N 1
ATOM 698 C CA . THR A 1 87 ? -0.605 -4.996 -1.083 1.00 96.69 87 THR A CA 1
ATOM 699 C C . THR A 1 87 ? -1.113 -6.307 -1.666 1.00 96.69 87 THR A C 1
ATOM 701 O O . THR A 1 87 ? -0.576 -6.785 -2.660 1.00 96.69 87 THR A O 1
ATOM 704 N N . SER A 1 88 ? -2.130 -6.900 -1.059 1.00 97.31 88 SER A N 1
ATOM 705 C CA . SER A 1 88 ? -2.715 -8.164 -1.493 1.00 97.31 88 SER A CA 1
ATOM 706 C C . SER A 1 88 ? -4.209 -8.008 -1.737 1.00 97.31 88 SER A C 1
ATOM 708 O O . SER A 1 88 ? -4.888 -7.272 -1.016 1.00 97.31 88 SER A O 1
ATOM 710 N N . LYS A 1 89 ? -4.731 -8.756 -2.713 1.00 96.00 89 LYS A N 1
ATOM 711 C CA . LYS A 1 89 ? -6.176 -9.007 -2.857 1.00 96.00 89 LYS A CA 1
ATOM 712 C C . LYS A 1 89 ? -6.697 -9.931 -1.745 1.00 96.00 89 LYS A C 1
ATOM 714 O O . LYS A 1 89 ? -7.868 -9.874 -1.379 1.00 96.00 89 LYS A O 1
ATOM 719 N N . ASN A 1 90 ? -5.817 -10.742 -1.160 1.00 97.00 90 ASN A N 1
ATOM 720 C CA . ASN A 1 90 ? -6.134 -11.699 -0.112 1.00 97.00 90 ASN A CA 1
ATOM 721 C C . ASN A 1 90 ? -5.953 -11.084 1.281 1.00 97.00 90 ASN A C 1
ATOM 723 O O . ASN A 1 90 ? -4.834 -10.945 1.787 1.00 97.00 90 ASN A O 1
ATOM 727 N N . ARG A 1 91 ? -7.074 -10.778 1.942 1.00 97.00 91 ARG A N 1
ATOM 728 C CA . ARG A 1 91 ? -7.071 -10.255 3.315 1.00 97.00 91 ARG A CA 1
ATOM 729 C C . ARG A 1 91 ? -6.320 -11.163 4.284 1.00 97.00 91 ARG A C 1
ATOM 731 O O . ARG A 1 91 ? -5.462 -10.669 5.002 1.00 97.00 91 ARG A O 1
ATOM 738 N N . ILE A 1 92 ? -6.616 -12.464 4.291 1.00 95.81 92 ILE A N 1
ATOM 739 C CA . ILE A 1 92 ? -6.034 -13.431 5.240 1.00 95.81 92 ILE A CA 1
ATOM 740 C C . ILE A 1 92 ? -4.509 -13.436 5.112 1.00 95.81 92 ILE A C 1
ATOM 742 O O . ILE A 1 92 ? -3.787 -13.430 6.109 1.00 95.81 92 ILE A O 1
ATOM 746 N N . LYS A 1 93 ? -4.008 -13.398 3.874 1.00 95.38 93 LYS A N 1
ATOM 747 C CA . LYS A 1 93 ? -2.572 -13.348 3.616 1.00 95.38 93 LYS A CA 1
ATOM 748 C C . LYS A 1 93 ? -1.960 -12.042 4.116 1.00 95.38 93 LYS A C 1
ATOM 750 O O . LYS A 1 93 ? -0.965 -12.100 4.833 1.00 95.38 93 LYS A O 1
ATOM 755 N N . ALA A 1 94 ? -2.551 -10.887 3.811 1.00 96.50 94 ALA A N 1
ATOM 756 C CA . ALA A 1 94 ? -2.071 -9.598 4.317 1.00 96.50 94 ALA A CA 1
ATOM 757 C C . ALA A 1 94 ? -2.114 -9.514 5.853 1.00 96.50 94 ALA A C 1
ATOM 759 O O . ALA A 1 94 ? -1.188 -9.006 6.476 1.00 96.50 94 ALA A O 1
ATOM 760 N N . GLU A 1 95 ? -3.159 -10.057 6.467 1.00 95.62 95 GLU A N 1
ATOM 761 C CA . GLU A 1 95 ? -3.379 -10.055 7.912 1.00 95.62 95 GLU A CA 1
ATOM 762 C C . GLU A 1 95 ? -2.395 -10.963 8.659 1.00 95.62 95 GLU A C 1
ATOM 764 O O . GLU A 1 95 ? -2.185 -10.770 9.852 1.00 95.62 95 GLU A O 1
ATOM 769 N N . SER A 1 96 ? -1.704 -11.883 7.976 1.00 94.88 96 SER A N 1
ATOM 770 C CA . SER A 1 96 ? -0.608 -12.659 8.574 1.00 94.88 96 SER A CA 1
ATOM 771 C C . SER A 1 96 ? 0.637 -11.821 8.910 1.00 94.88 96 SER A C 1
ATOM 773 O O . SER A 1 96 ? 1.501 -12.289 9.650 1.00 94.88 96 SER A O 1
ATOM 775 N N . PHE A 1 97 ? 0.719 -10.575 8.427 1.00 94.19 97 PHE A N 1
ATOM 776 C CA . PHE A 1 97 ? 1.860 -9.687 8.646 1.00 94.19 97 PHE A CA 1
ATOM 777 C C . PHE A 1 97 ? 1.570 -8.597 9.689 1.00 94.19 97 PHE A C 1
ATOM 779 O O . PHE A 1 97 ? 0.517 -7.958 9.670 1.00 94.19 97 PHE A O 1
ATOM 786 N N . GLY A 1 98 ? 2.551 -8.373 10.565 1.00 96.25 98 GLY A N 1
ATOM 787 C CA . GLY A 1 98 ? 2.673 -7.240 11.487 1.00 96.25 98 GLY A CA 1
ATOM 788 C C . GLY A 1 98 ? 1.533 -7.003 12.483 1.00 96.25 98 GLY A C 1
ATOM 789 O O . GLY A 1 98 ? 0.627 -7.821 12.633 1.00 96.25 98 GLY A O 1
ATOM 790 N N . ASN A 1 99 ? 1.572 -5.874 13.190 1.00 97.69 99 ASN A N 1
ATOM 791 C CA . ASN A 1 99 ? 0.568 -5.479 14.190 1.00 97.69 99 ASN A CA 1
ATOM 792 C C . ASN A 1 99 ? -0.613 -4.652 13.638 1.00 97.69 99 ASN A C 1
ATOM 794 O O . ASN A 1 99 ? -1.561 -4.364 14.370 1.00 97.69 99 ASN A O 1
ATOM 798 N N . THR A 1 100 ? -0.561 -4.256 12.367 1.00 98.50 100 THR A N 1
ATOM 799 C CA . THR A 1 100 ? -1.542 -3.371 11.728 1.00 98.50 100 THR A CA 1
ATOM 800 C C . THR A 1 100 ? -1.981 -3.939 10.385 1.00 98.50 100 THR A C 1
ATOM 802 O O . THR A 1 100 ? -1.151 -4.433 9.625 1.00 98.50 100 THR A O 1
ATOM 805 N N . LEU A 1 101 ? -3.268 -3.816 10.061 1.00 98.62 101 LEU A N 1
ATOM 806 C CA . LEU A 1 101 ? -3.831 -4.094 8.745 1.00 98.62 101 LEU A CA 1
ATOM 807 C C . LEU A 1 101 ? -4.368 -2.801 8.125 1.00 98.62 101 LEU A C 1
ATOM 809 O O . LEU A 1 101 ? -5.320 -2.199 8.620 1.00 98.62 101 LEU A O 1
ATOM 813 N N . PHE A 1 102 ? -3.790 -2.396 6.999 1.00 98.62 102 PHE A N 1
ATOM 814 C CA . PHE A 1 102 ? -4.380 -1.383 6.133 1.00 98.62 102 PHE A CA 1
ATOM 815 C C . PHE A 1 102 ? -5.442 -2.016 5.235 1.00 98.62 102 PHE A C 1
ATOM 817 O O . PHE A 1 102 ? -5.182 -3.039 4.597 1.00 98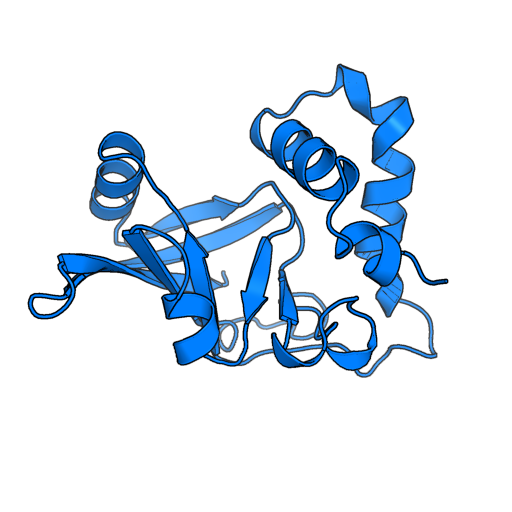.62 102 PHE A O 1
ATOM 824 N N . ILE A 1 103 ? -6.607 -1.376 5.155 1.00 98.44 103 ILE A N 1
ATOM 825 C CA . ILE A 1 103 ? -7.734 -1.737 4.292 1.00 98.44 103 ILE A CA 1
ATOM 826 C C . ILE A 1 103 ? -7.946 -0.565 3.337 1.00 98.44 103 ILE A C 1
ATOM 828 O O . ILE A 1 103 ? -8.352 0.519 3.751 1.00 98.44 103 ILE A O 1
ATOM 832 N N . ILE A 1 104 ? -7.611 -0.759 2.066 1.00 97.31 104 ILE A N 1
ATOM 833 C CA . ILE A 1 104 ? -7.402 0.328 1.109 1.00 97.31 104 ILE A CA 1
ATOM 834 C C . ILE A 1 104 ? -8.420 0.203 -0.016 1.00 97.31 104 ILE A C 1
ATOM 836 O O . ILE A 1 104 ? -8.361 -0.731 -0.808 1.00 97.31 104 ILE A O 1
ATOM 840 N N . ASN A 1 105 ? -9.336 1.158 -0.118 1.00 94.31 105 ASN A N 1
ATOM 841 C CA . ASN A 1 105 ? -10.315 1.210 -1.194 1.00 94.31 105 ASN A CA 1
ATOM 842 C C . ASN A 1 105 ? -9.765 2.010 -2.388 1.00 94.31 105 ASN A C 1
ATOM 844 O O . ASN A 1 105 ? -9.585 3.229 -2.291 1.00 94.31 105 ASN A O 1
ATOM 848 N N . LEU A 1 106 ? -9.528 1.338 -3.521 1.00 89.69 106 LEU A N 1
ATOM 849 C CA . LEU A 1 106 ? -9.093 1.987 -4.765 1.00 89.69 106 LEU A CA 1
ATOM 850 C C . LEU A 1 106 ? -10.244 2.427 -5.686 1.00 89.69 106 LEU A C 1
ATOM 852 O O . LEU A 1 106 ? -10.002 3.195 -6.618 1.00 89.69 106 LEU A O 1
ATOM 856 N N . ALA A 1 107 ? -11.482 1.993 -5.432 1.00 79.62 107 ALA A N 1
ATOM 857 C CA . ALA A 1 107 ? -12.623 2.194 -6.330 1.00 79.62 107 ALA A CA 1
ATOM 858 C C . ALA A 1 107 ? -13.034 3.668 -6.491 1.00 79.62 107 ALA A C 1
ATOM 860 O O . ALA A 1 107 ? -13.700 4.023 -7.460 1.00 79.62 107 ALA A O 1
ATOM 861 N N . LYS A 1 108 ? -12.615 4.550 -5.571 1.00 66.25 108 LYS A N 1
ATOM 862 C CA . LYS A 1 108 ? -12.827 6.004 -5.689 1.00 66.25 108 LYS A CA 1
ATOM 863 C C . LYS A 1 108 ? -11.933 6.669 -6.750 1.00 66.25 108 LYS A C 1
ATOM 865 O O . LYS A 1 108 ? -12.150 7.836 -7.067 1.00 66.25 108 LYS A O 1
ATOM 870 N N . SER A 1 109 ? -10.953 5.963 -7.319 1.00 63.59 109 SER A N 1
ATOM 871 C CA . SER A 1 109 ? -10.051 6.541 -8.316 1.00 63.59 109 SER A CA 1
ATOM 872 C C . SER A 1 109 ? -10.719 6.690 -9.682 1.00 63.59 109 SER A C 1
ATOM 874 O O . SER A 1 109 ? -11.147 5.718 -10.301 1.00 63.59 109 SER A O 1
ATOM 876 N N . THR A 1 110 ? -10.727 7.912 -10.213 1.00 54.47 110 THR A N 1
ATOM 877 C CA . THR A 1 110 ? -11.223 8.217 -11.567 1.00 54.47 110 THR A CA 1
ATOM 878 C C . THR A 1 110 ? -10.285 7.733 -12.677 1.00 54.47 110 THR A C 1
ATOM 880 O O . THR A 1 110 ? -10.652 7.771 -13.852 1.00 54.47 110 THR A O 1
ATOM 883 N N . SER A 1 111 ? -9.090 7.238 -12.332 1.00 58.81 111 SER A N 1
ATOM 884 C CA . SER A 1 111 ? -8.114 6.724 -13.292 1.00 58.81 111 SER A CA 1
ATOM 885 C C . SER A 1 111 ? -7.544 5.378 -12.841 1.00 58.81 111 SER A C 1
ATOM 887 O O . SER A 1 111 ? -6.392 5.260 -12.425 1.00 58.81 111 SER A O 1
ATOM 889 N N . TYR A 1 112 ? -8.374 4.338 -12.984 1.00 51.72 112 TYR A N 1
ATOM 890 C CA . TYR A 1 112 ? -8.076 2.919 -12.715 1.00 51.72 112 TYR A CA 1
ATOM 891 C C . TYR A 1 112 ? -6.762 2.405 -13.335 1.00 51.72 112 TYR A C 1
ATOM 893 O O . TYR A 1 112 ? -6.235 1.378 -12.919 1.00 51.72 112 TYR A O 1
ATOM 901 N N . ARG A 1 113 ? -6.217 3.107 -14.339 1.00 55.44 113 ARG A N 1
ATOM 902 C CA . ARG A 1 113 ? -4.934 2.772 -14.974 1.00 55.44 113 ARG A CA 1
ATOM 903 C C . ARG A 1 113 ? -3.710 3.133 -14.129 1.00 55.44 113 ARG A C 1
ATOM 905 O O . ARG A 1 113 ? -2.610 2.748 -14.500 1.00 55.44 113 ARG A O 1
ATOM 912 N N . PHE A 1 114 ? -3.865 3.874 -13.028 1.00 62.03 114 PHE A N 1
ATOM 913 C CA . PHE A 1 114 ? -2.723 4.396 -12.263 1.00 62.03 114 PHE A CA 1
ATOM 914 C C . PHE A 1 114 ? -2.8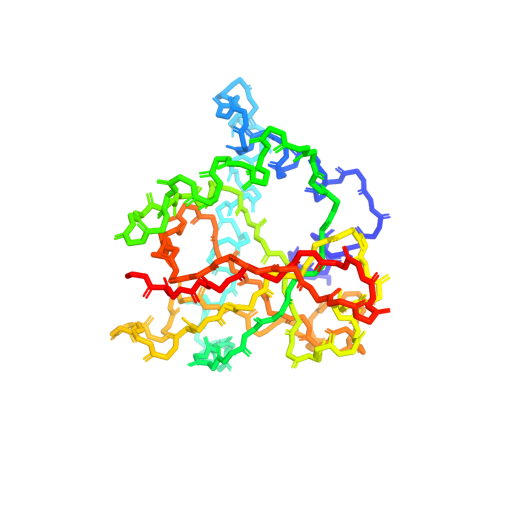02 4.176 -10.747 1.00 62.03 114 PHE A C 1
ATOM 916 O O . PHE A 1 114 ? -1.919 4.658 -10.027 1.00 62.03 114 PHE A O 1
ATOM 923 N N . SER A 1 115 ? -3.828 3.480 -10.256 1.00 73.81 115 SER A N 1
ATOM 924 C CA . SER A 1 115 ? -4.070 3.250 -8.829 1.00 73.81 115 SER A CA 1
ATOM 925 C C . SER A 1 115 ? -3.238 2.082 -8.287 1.00 73.81 115 SER A C 1
ATOM 927 O O . SER A 1 115 ? -2.302 2.301 -7.517 1.0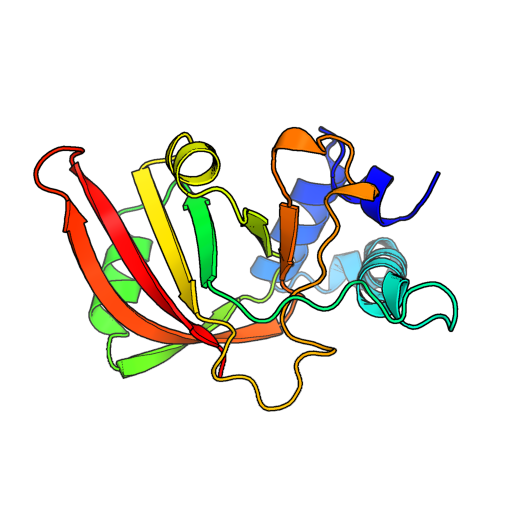0 73.81 115 SER A O 1
ATOM 929 N N . GLY A 1 116 ? -3.526 0.861 -8.739 1.00 87.25 116 GLY A N 1
ATOM 930 C CA . GLY A 1 116 ? -2.811 -0.358 -8.364 1.00 87.25 116 GLY A CA 1
ATOM 931 C C . GLY A 1 116 ? -2.469 -1.194 -9.591 1.00 87.25 116 GLY A C 1
ATOM 932 O O . GLY A 1 116 ? -3.252 -1.258 -10.538 1.00 87.25 116 GLY A O 1
ATOM 933 N N . MET A 1 117 ? -1.296 -1.818 -9.569 1.00 89.69 117 MET A N 1
ATOM 934 C CA . MET A 1 117 ? -0.833 -2.732 -10.605 1.00 89.69 117 MET A CA 1
ATOM 935 C C . MET A 1 117 ? -0.926 -4.164 -10.086 1.00 89.69 117 MET A C 1
ATOM 937 O O . MET A 1 117 ? -0.149 -4.542 -9.214 1.00 89.69 117 MET A O 1
ATOM 941 N N . ASP A 1 118 ? -1.867 -4.955 -10.592 1.00 91.06 118 ASP A N 1
ATOM 942 C CA . ASP A 1 118 ? -1.919 -6.390 -10.338 1.00 91.06 118 ASP A CA 1
ATOM 943 C C . ASP A 1 118 ? -0.672 -7.039 -10.928 1.00 91.06 118 ASP A C 1
ATOM 945 O O . ASP A 1 118 ? -0.510 -7.160 -12.141 1.00 91.06 118 ASP A O 1
ATOM 949 N N . ILE A 1 119 ? 0.240 -7.410 -10.039 1.00 90.75 119 ILE A N 1
ATOM 950 C CA . ILE A 1 119 ? 1.509 -8.030 -10.382 1.00 90.75 119 ILE A CA 1
ATOM 951 C C . ILE A 1 119 ? 1.553 -9.491 -9.956 1.00 90.75 119 ILE A C 1
ATOM 953 O O . ILE A 1 119 ? 2.610 -10.111 -10.039 1.00 90.75 119 ILE A O 1
ATOM 957 N N . SER A 1 120 ? 0.426 -10.072 -9.547 1.00 91.44 120 SER A N 1
ATOM 958 C CA . SER A 1 120 ? 0.362 -11.443 -9.037 1.00 91.44 120 SER A CA 1
ATOM 959 C C . SER A 1 120 ? 0.967 -12.464 -10.010 1.00 91.44 120 SER A C 1
ATOM 961 O O . SER A 1 120 ? 1.752 -13.314 -9.601 1.00 91.44 120 SER A O 1
ATOM 963 N N . SER A 1 121 ? 0.723 -12.330 -11.318 1.00 89.19 121 SER A N 1
ATOM 964 C CA . SER A 1 121 ? 1.299 -13.219 -12.341 1.00 89.19 121 SER A CA 1
ATOM 965 C C . SER A 1 121 ? 2.781 -12.967 -12.652 1.00 89.19 121 SER A C 1
ATOM 967 O O . SER A 1 121 ? 3.408 -13.762 -13.349 1.00 89.19 121 SER A O 1
ATOM 969 N N . LEU A 1 122 ? 3.333 -11.832 -12.215 1.00 87.69 122 LEU A N 1
ATOM 970 C CA . LEU A 1 122 ? 4.711 -11.403 -12.486 1.00 87.69 122 LEU A CA 1
ATOM 971 C C . LEU A 1 122 ? 5.612 -11.478 -11.245 1.00 87.69 122 LEU A C 1
ATOM 973 O O . LEU A 1 122 ? 6.839 -11.459 -11.389 1.00 87.69 122 LEU A O 1
ATOM 977 N N . SER A 1 123 ? 5.005 -11.530 -10.059 1.00 86.31 123 SER A N 1
ATOM 978 C CA . SER A 1 123 ? 5.664 -11.569 -8.760 1.00 86.31 123 SER A CA 1
ATOM 979 C C . SER A 1 123 ? 6.407 -12.888 -8.555 1.00 86.31 123 SER A C 1
ATOM 981 O O . SER A 1 123 ? 6.060 -13.937 -9.100 1.00 86.31 123 SER A O 1
ATOM 983 N N . ALA A 1 124 ? 7.442 -12.833 -7.723 1.00 87.56 124 ALA A N 1
ATOM 984 C CA . ALA A 1 124 ? 8.127 -14.019 -7.220 1.00 87.56 124 ALA A CA 1
ATOM 985 C C . ALA A 1 124 ? 7.219 -14.874 -6.316 1.00 87.56 124 ALA A C 1
ATOM 987 O O . ALA A 1 124 ? 7.507 -16.055 -6.123 1.00 87.56 124 ALA A O 1
ATOM 988 N N . TYR A 1 125 ? 6.117 -14.300 -5.815 1.00 88.94 125 TYR A N 1
ATOM 989 C CA . TYR A 1 125 ? 5.162 -14.963 -4.931 1.00 88.94 125 TYR A CA 1
ATOM 990 C C . TYR A 1 125 ? 3.714 -14.828 -5.440 1.00 88.94 125 TYR A C 1
ATOM 992 O O . TYR A 1 125 ? 2.916 -14.093 -4.861 1.00 88.94 125 TYR A O 1
ATOM 1000 N N . PRO A 1 126 ? 3.317 -15.560 -6.499 1.00 88.69 126 PRO A N 1
ATOM 1001 C CA . PRO A 1 126 ? 1.987 -15.408 -7.099 1.00 88.69 126 PRO A CA 1
ATOM 1002 C C . PRO A 1 126 ? 0.816 -15.632 -6.134 1.00 88.69 126 PRO A C 1
ATOM 1004 O O . PRO A 1 126 ? -0.211 -14.966 -6.235 1.00 88.69 126 PRO A O 1
ATOM 1007 N N . ASN A 1 127 ? 0.996 -16.521 -5.153 1.00 90.81 127 ASN A N 1
ATOM 1008 C CA . ASN A 1 127 ? -0.013 -16.840 -4.138 1.00 90.81 127 ASN A CA 1
ATOM 1009 C C . ASN A 1 127 ? -0.278 -15.691 -3.151 1.00 90.81 127 ASN A C 1
ATOM 1011 O O . ASN A 1 127 ? -1.229 -15.765 -2.378 1.00 90.81 127 ASN A O 1
ATOM 1015 N N . GLU A 1 128 ? 0.560 -14.650 -3.135 1.00 92.31 128 GLU A N 1
ATOM 1016 C CA . GLU A 1 128 ? 0.296 -13.444 -2.345 1.00 92.31 128 GLU A CA 1
ATOM 1017 C C . GLU A 1 128 ? -0.698 -12.511 -3.027 1.00 92.31 128 GLU A C 1
ATOM 1019 O O . GLU A 1 128 ? -1.131 -11.543 -2.408 1.00 92.31 128 GLU A O 1
ATOM 1024 N N . GLU A 1 129 ? -1.087 -12.812 -4.271 1.00 94.75 129 GLU A N 1
ATOM 1025 C CA . GLU A 1 129 ? -2.068 -12.041 -5.031 1.00 94.75 129 GLU A CA 1
ATOM 1026 C C . GLU A 1 129 ? -1.730 -10.545 -5.039 1.00 94.75 129 GLU A C 1
ATOM 1028 O O . GLU A 1 129 ? -2.583 -9.685 -4.803 1.00 94.75 129 GLU A O 1
ATOM 1033 N N . GLU A 1 130 ? -0.440 -10.264 -5.241 1.00 94.75 130 GLU A N 1
ATOM 1034 C CA . GLU A 1 130 ? 0.138 -8.950 -5.015 1.00 94.75 130 GLU A CA 1
ATOM 1035 C C . GLU A 1 130 ? -0.381 -7.920 -6.022 1.00 94.75 130 GLU A C 1
ATOM 1037 O O . GLU A 1 130 ? -0.336 -8.113 -7.240 1.00 94.75 130 GLU A O 1
ATOM 1042 N N . VAL A 1 131 ? -0.817 -6.783 -5.488 1.00 93.94 131 VAL A N 1
ATOM 1043 C CA . VAL A 1 131 ? -1.100 -5.566 -6.237 1.00 93.94 131 VAL A CA 1
ATOM 1044 C C . VAL A 1 131 ? -0.155 -4.486 -5.728 1.00 93.94 131 VAL A C 1
ATOM 1046 O O . VAL A 1 131 ? -0.151 -4.136 -4.544 1.00 93.94 131 VAL A O 1
ATOM 1049 N N . LEU A 1 132 ? 0.673 -3.956 -6.620 1.00 93.81 132 LEU A N 1
ATOM 1050 C CA . LEU A 1 132 ? 1.629 -2.910 -6.301 1.00 93.81 132 LEU A CA 1
ATOM 1051 C C . LEU A 1 132 ? 0.969 -1.544 -6.454 1.00 93.81 132 LEU A C 1
ATOM 1053 O O . LEU A 1 132 ? 0.626 -1.118 -7.559 1.00 93.81 132 LEU A O 1
ATOM 1057 N N . ILE A 1 133 ? 0.833 -0.827 -5.345 1.00 93.06 133 ILE A N 1
ATOM 1058 C CA . ILE A 1 133 ? 0.474 0.588 -5.365 1.00 93.06 133 ILE A CA 1
ATOM 1059 C C . ILE A 1 133 ? 1.726 1.392 -5.716 1.00 93.06 133 ILE A C 1
ATOM 1061 O O . ILE A 1 133 ? 2.814 1.172 -5.170 1.00 93.06 133 ILE A O 1
ATOM 1065 N N . ARG A 1 134 ? 1.569 2.337 -6.645 1.00 90.25 134 ARG A N 1
ATOM 1066 C CA . ARG A 1 134 ? 2.664 3.196 -7.108 1.00 90.25 134 ARG A CA 1
ATOM 1067 C C . ARG A 1 134 ? 3.149 4.139 -6.009 1.00 90.25 134 ARG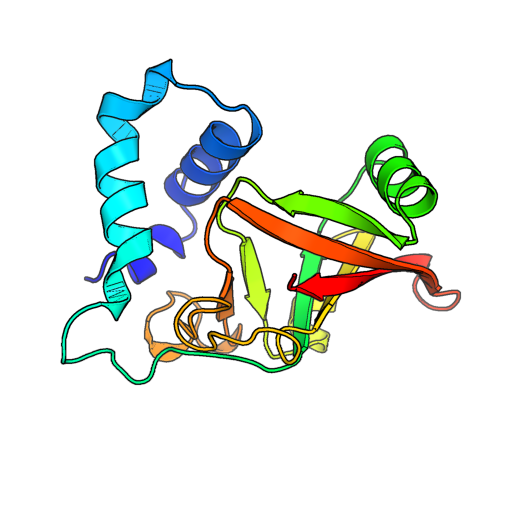 A C 1
ATOM 1069 O O . ARG A 1 134 ? 2.382 4.520 -5.132 1.00 90.25 134 ARG A O 1
ATOM 1076 N N . ALA A 1 135 ? 4.409 4.546 -6.113 1.00 91.62 135 ALA A N 1
ATOM 1077 C CA . ALA A 1 135 ? 4.977 5.621 -5.309 1.00 91.62 135 ALA A CA 1
ATOM 1078 C C . ALA A 1 135 ? 4.181 6.937 -5.441 1.00 91.62 135 ALA A C 1
ATOM 1080 O O . ALA A 1 135 ? 3.520 7.181 -6.459 1.00 91.62 135 ALA A O 1
ATOM 1081 N N . SER A 1 136 ? 4.278 7.781 -4.411 1.00 90.81 136 SER A N 1
ATOM 1082 C CA . SER A 1 136 ? 3.643 9.104 -4.320 1.00 90.81 136 SER A CA 1
ATOM 1083 C C . SER A 1 136 ? 2.123 9.063 -4.525 1.00 90.81 136 SER A C 1
ATOM 1085 O O . SER A 1 136 ? 1.560 9.761 -5.377 1.00 90.81 136 SER A O 1
ATOM 1087 N N . ARG A 1 137 ? 1.438 8.200 -3.764 1.00 90.75 137 ARG A N 1
ATOM 1088 C CA . ARG A 1 137 ? -0.030 8.085 -3.775 1.00 90.75 137 ARG A CA 1
ATOM 1089 C C . ARG A 1 137 ? -0.641 8.678 -2.515 1.00 90.75 137 ARG A C 1
ATOM 1091 O O . ARG A 1 137 ? -0.111 8.515 -1.422 1.00 90.75 137 ARG A O 1
ATOM 1098 N N . ASN A 1 138 ? -1.760 9.368 -2.696 1.00 93.38 138 ASN A N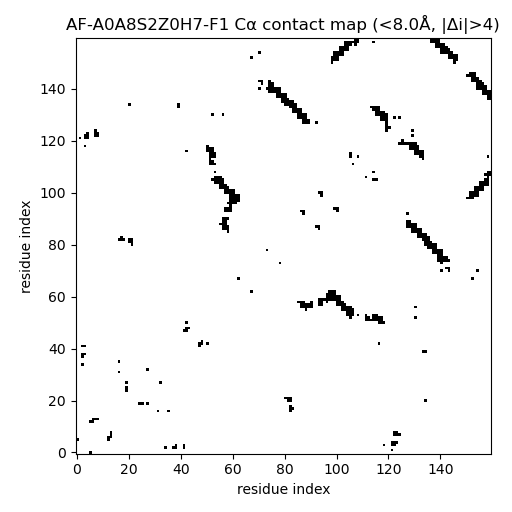 1
ATOM 1099 C CA . ASN A 1 138 ? -2.462 10.078 -1.637 1.00 93.38 138 ASN A CA 1
ATOM 1100 C C . ASN A 1 138 ? -3.677 9.280 -1.187 1.00 93.38 138 ASN A C 1
ATOM 1102 O O . ASN A 1 138 ? -4.507 8.893 -2.005 1.00 93.38 138 ASN A O 1
ATOM 1106 N N . PHE A 1 139 ? -3.798 9.090 0.118 1.00 95.19 139 PHE A N 1
ATOM 1107 C CA . PHE A 1 139 ? -4.877 8.343 0.736 1.00 95.19 139 PHE A CA 1
ATOM 1108 C C . PHE A 1 139 ? -5.588 9.203 1.761 1.00 95.19 139 PHE A C 1
ATOM 1110 O O . PHE A 1 139 ? -4.949 9.765 2.650 1.00 95.19 139 PHE A O 1
ATOM 1117 N N . ARG A 1 140 ? -6.912 9.274 1.679 1.00 97.12 140 ARG A N 1
ATOM 1118 C CA . ARG A 1 140 ? -7.717 9.781 2.784 1.00 97.12 140 ARG A CA 1
ATOM 1119 C C . ARG A 1 140 ? -7.776 8.717 3.866 1.00 97.12 140 ARG A C 1
ATOM 1121 O O . ARG A 1 140 ? -8.099 7.567 3.571 1.00 97.12 140 ARG A O 1
ATOM 1128 N N . VAL A 1 141 ? -7.482 9.101 5.103 1.00 98.44 141 VAL A N 1
ATOM 1129 C CA . VAL A 1 141 ? -7.688 8.225 6.257 1.00 98.44 141 VAL A CA 1
ATOM 1130 C C . VAL A 1 141 ? -9.157 8.301 6.636 1.00 98.44 141 VAL A C 1
ATOM 1132 O O . VAL A 1 141 ? -9.643 9.350 7.046 1.00 98.44 141 VAL A O 1
ATOM 1135 N N . GLU A 1 142 ? -9.878 7.204 6.456 1.00 98.25 142 GLU A N 1
ATOM 1136 C CA . GLU A 1 142 ? -11.321 7.150 6.697 1.00 98.25 142 GLU A CA 1
ATOM 1137 C C . GLU A 1 142 ? -11.616 6.787 8.153 1.00 98.25 142 GLU A C 1
ATOM 1139 O O . GLU A 1 142 ? -12.501 7.369 8.771 1.00 98.25 142 GLU A O 1
ATOM 1144 N N . ASN A 1 143 ? -10.863 5.836 8.714 1.00 98.56 143 ASN A N 1
ATOM 1145 C CA . ASN A 1 143 ? -11.032 5.390 10.092 1.00 98.56 143 ASN A CA 1
ATOM 1146 C C . ASN A 1 143 ? -9.774 4.676 10.611 1.00 98.56 143 ASN A C 1
ATOM 1148 O O . ASN A 1 143 ? -8.986 4.136 9.829 1.00 98.56 143 ASN A O 1
ATOM 1152 N N . VAL A 1 144 ? -9.626 4.632 11.933 1.00 98.56 144 VAL A N 1
ATOM 1153 C CA . VAL A 1 144 ? -8.653 3.791 12.636 1.00 98.56 144 VAL A CA 1
ATOM 1154 C C . VAL A 1 144 ? -9.344 3.155 13.834 1.00 98.56 144 VAL A C 1
ATOM 1156 O O . VAL A 1 144 ? -9.838 3.862 14.708 1.00 98.56 144 VAL A O 1
ATOM 1159 N N . GLU A 1 145 ? -9.335 1.831 13.907 1.00 97.81 145 GLU A N 1
ATOM 1160 C CA . GLU A 1 145 ? -9.874 1.081 15.044 1.00 97.81 145 GLU A CA 1
ATOM 1161 C C . GLU A 1 145 ? -8.908 -0.019 15.478 1.00 97.81 145 GLU A C 1
ATOM 1163 O O . GLU A 1 145 ? -7.927 -0.312 14.793 1.00 97.81 145 GLU A O 1
ATOM 1168 N N . GLN A 1 146 ? -9.166 -0.612 16.638 1.00 97.44 146 GLN A N 1
ATOM 1169 C CA . GLN A 1 146 ? -8.442 -1.782 17.105 1.00 97.44 146 GLN A CA 1
ATOM 1170 C C . GLN A 1 146 ? -9.405 -2.963 17.130 1.00 97.44 146 GLN A C 1
ATOM 1172 O O . GLN A 1 146 ? -10.492 -2.879 17.700 1.00 97.44 146 GLN A O 1
ATOM 1177 N N . ASP A 1 147 ? -9.009 -4.058 16.499 1.00 94.88 147 ASP A N 1
ATOM 1178 C CA . A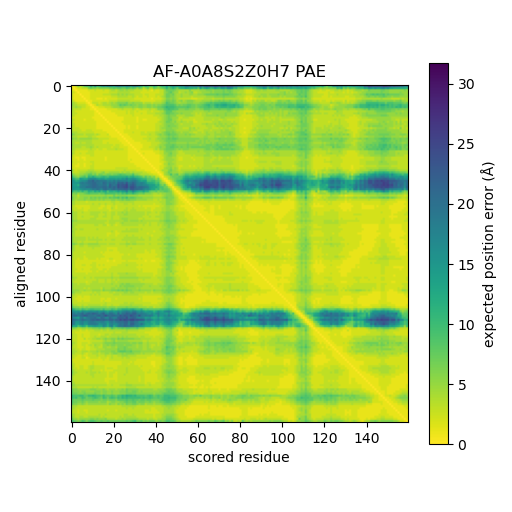SP A 1 147 ? -9.747 -5.306 16.562 1.00 94.88 147 ASP A CA 1
ATOM 1179 C C . ASP A 1 147 ? -9.557 -5.923 17.950 1.00 94.88 147 ASP A C 1
ATOM 1181 O O . ASP A 1 147 ? -8.458 -6.319 18.333 1.00 94.88 147 ASP A O 1
ATOM 1185 N N . ASN A 1 148 ? -10.647 -6.016 18.709 1.00 93.38 148 ASN A N 1
ATOM 1186 C CA . ASN A 1 148 ? -10.634 -6.546 20.071 1.00 93.38 148 ASN A CA 1
ATOM 1187 C C . ASN A 1 148 ? -10.250 -8.032 20.146 1.00 93.38 148 ASN A C 1
ATOM 1189 O O . ASN A 1 148 ? -9.835 -8.497 21.204 1.00 93.38 148 ASN A O 1
ATOM 1193 N N . SER A 1 149 ? -10.414 -8.788 19.058 1.00 93.69 149 SER A N 1
ATOM 1194 C CA . SER A 1 149 ? -10.119 -10.223 19.026 1.00 93.69 149 SER A CA 1
ATOM 1195 C C . SER A 1 149 ? -8.645 -10.509 18.748 1.00 93.69 149 SER A C 1
ATOM 1197 O O . SER A 1 149 ? -8.058 -11.397 19.364 1.00 93.69 149 SER A O 1
ATOM 1199 N N . THR A 1 150 ? -8.035 -9.736 17.849 1.00 93.00 150 THR A N 1
ATOM 1200 C CA . THR A 1 150 ? -6.644 -9.932 17.416 1.00 93.00 150 THR A CA 1
ATOM 1201 C C . THR A 1 150 ? -5.671 -8.940 18.054 1.00 93.00 150 THR A C 1
ATOM 1203 O O . THR A 1 150 ? -4.460 -9.142 17.996 1.00 93.00 150 THR A O 1
ATOM 1206 N N . GLY A 1 151 ? -6.177 -7.854 18.643 1.00 94.56 151 GLY A N 1
ATOM 1207 C CA . GLY A 1 151 ? -5.394 -6.724 19.144 1.00 94.56 151 GLY A CA 1
ATOM 1208 C C . GLY A 1 151 ? -4.788 -5.848 18.043 1.00 94.56 151 GLY A C 1
ATOM 1209 O O . GLY A 1 151 ? -4.116 -4.862 18.362 1.00 94.56 151 GLY A O 1
ATOM 1210 N N . LYS A 1 152 ? -5.002 -6.182 16.762 1.00 96.69 152 LYS A N 1
ATOM 1211 C CA . LYS A 1 152 ? -4.431 -5.456 15.625 1.00 96.69 152 LYS A CA 1
ATOM 1212 C C . LYS A 1 152 ? -5.134 -4.131 15.390 1.00 96.69 152 LYS A C 1
ATOM 1214 O O . LYS A 1 152 ? -6.340 -4.009 15.590 1.00 96.69 152 LYS A O 1
ATOM 1219 N N . TYR A 1 153 ? -4.389 -3.155 14.887 1.00 98.44 153 TYR A N 1
ATOM 1220 C CA . TYR A 1 153 ? -4.982 -1.919 14.384 1.00 98.44 153 TYR A CA 1
ATOM 1221 C C . TYR A 1 153 ? -5.490 -2.112 12.957 1.00 98.44 153 TYR A C 1
ATOM 1223 O O . TYR A 1 153 ? -4.766 -2.618 12.102 1.00 98.44 153 TYR A O 1
ATOM 1231 N N . LEU A 1 154 ? -6.719 -1.683 12.690 1.00 98.69 154 LEU A N 1
ATOM 1232 C CA . LEU A 1 154 ? -7.313 -1.641 11.361 1.00 98.69 154 LEU A CA 1
ATOM 1233 C C . LEU A 1 154 ? -7.345 -0.184 10.897 1.00 98.69 154 LEU A C 1
ATOM 1235 O O . LEU A 1 154 ? -7.984 0.662 11.524 1.00 98.69 154 LEU A O 1
ATOM 1239 N N . ILE A 1 155 ? -6.631 0.118 9.812 1.00 98.69 155 ILE A N 1
ATOM 1240 C CA . ILE A 1 155 ? -6.545 1.468 9.241 1.00 98.69 155 ILE A CA 1
ATOM 1241 C C . ILE A 1 155 ? -7.236 1.467 7.883 1.00 98.69 155 ILE A C 1
ATOM 1243 O O . ILE A 1 155 ? -6.764 0.840 6.933 1.00 98.69 155 ILE A O 1
ATOM 1247 N N . TYR A 1 156 ? -8.337 2.202 7.783 1.00 98.62 156 TYR A N 1
ATOM 1248 C CA . TYR A 1 156 ? -9.142 2.293 6.572 1.00 98.62 156 TYR A CA 1
ATOM 1249 C C . TYR A 1 156 ? -8.711 3.500 5.751 1.00 98.62 156 TYR A C 1
ATOM 1251 O O . TYR A 1 156 ? -8.724 4.633 6.236 1.00 98.62 156 TYR A O 1
ATOM 1259 N N . LEU A 1 157 ? -8.347 3.252 4.499 1.00 97.69 157 LEU A N 1
ATOM 1260 C CA . LEU A 1 157 ? -7.868 4.254 3.560 1.00 97.69 157 LEU A CA 1
ATOM 1261 C C . LEU A 1 157 ? -8.730 4.255 2.300 1.00 97.69 157 LEU A C 1
ATOM 1263 O O . LEU A 1 157 ? -9.170 3.202 1.836 1.00 97.69 157 LEU A O 1
ATOM 1267 N N . SER A 1 158 ? -8.908 5.421 1.690 1.00 94.81 158 SER A N 1
ATOM 1268 C CA . SER A 1 158 ? -9.406 5.520 0.319 1.00 94.81 158 SER A CA 1
ATOM 1269 C C . SER A 1 158 ? -8.432 6.297 -0.553 1.00 94.81 158 SER A C 1
ATOM 1271 O O . SER A 1 158 ? -7.845 7.285 -0.115 1.00 94.81 158 SER A O 1
ATOM 1273 N N . LEU A 1 159 ? -8.210 5.816 -1.776 1.00 91.38 159 LEU A N 1
ATOM 1274 C CA . LEU A 1 159 ? -7.351 6.509 -2.730 1.00 91.38 159 LEU A CA 1
ATOM 1275 C C . LEU A 1 159 ? -8.023 7.819 -3.177 1.00 91.38 159 LEU A C 1
ATOM 1277 O O . LEU A 1 159 ? -9.206 7.813 -3.527 1.00 91.38 159 LEU A O 1
ATOM 1281 N N . CYS A 1 160 ? -7.257 8.913 -3.152 1.00 87.06 160 CYS A N 1
ATOM 1282 C CA . CYS A 1 160 ? -7.670 10.246 -3.603 1.00 87.06 160 CYS A CA 1
ATOM 1283 C C . CYS A 1 160 ? -7.390 10.479 -5.092 1.00 87.06 160 CYS A C 1
ATOM 1285 O O . CYS A 1 160 ? -6.378 9.945 -5.606 1.00 87.06 160 CYS A O 1
#

Solvent-accessible surface area (backbone atoms only — not comparable to full-atom values): 8500 Å² total; per-residue (Å²): 139,54,70,57,34,59,46,56,34,100,55,68,58,42,56,51,55,33,48,36,40,64,67,64,48,67,88,47,40,85,76,47,42,64,55,54,51,48,60,72,47,66,51,73,46,90,89,34,78,76,32,53,39,42,56,65,33,18,30,34,38,76,68,56,68,70,59,53,50,56,49,55,75,29,50,79,35,77,47,75,41,49,24,60,41,81,24,11,66,40,53,72,67,19,57,73,32,60,54,26,34,39,41,36,35,33,63,72,40,94,52,44,82,70,51,25,35,50,36,22,94,52,36,68,53,46,91,50,39,30,26,39,30,53,51,69,38,48,28,33,27,71,44,66,50,66,42,86,89,78,69,30,35,41,39,34,32,33,41,103